Protein AF-A0A357FWF0-F1 (afdb_monomer)

Foldseek 3Di:
DVVLVVQLVVCLPVLHPLDPPPVLSVVLSCVQVVHDDDDDDDDDDDDPDDDPPDDCPVVVVVVVVSVVSSCCVRPPD

Mean predicted aligned error: 5.87 Å

Structure (mmCIF, N/CA/C/O backbone):
data_AF-A0A357FWF0-F1
#
_entry.id   AF-A0A357FWF0-F1
#
loop_
_atom_site.group_PDB
_atom_site.id
_atom_site.type_symbol
_atom_site.label_atom_id
_atom_site.label_alt_id
_atom_site.label_comp_id
_atom_site.label_asym_id
_atom_site.label_entity_id
_atom_site.label_seq_id
_atom_site.pdbx_PDB_ins_code
_atom_site.Cartn_x
_atom_site.Cartn_y
_atom_site.Cartn_z
_atom_site.occupancy
_atom_site.B_iso_or_equiv
_atom_site.auth_seq_id
_atom_site.auth_comp_id
_atom_site.auth_asym_id
_atom_site.auth_atom_id
_atom_site.pdbx_PDB_model_num
ATOM 1 N N . SER A 1 1 ? 2.531 -6.349 11.599 1.00 81.62 1 SER A N 1
ATOM 2 C CA . SER A 1 1 ? 2.407 -7.723 12.128 1.00 81.62 1 SER A CA 1
ATOM 3 C C . SER A 1 1 ? 1.419 -8.489 11.267 1.00 81.62 1 SER A C 1
ATOM 5 O O . SER A 1 1 ? 0.622 -7.850 10.586 1.00 81.62 1 SER A O 1
ATOM 7 N N . LYS A 1 2 ? 1.444 -9.829 11.305 1.00 88.31 2 LYS A N 1
ATOM 8 C CA . LYS A 1 2 ? 0.456 -10.677 10.615 1.00 88.31 2 LYS A CA 1
ATOM 9 C C . LYS A 1 2 ? -0.991 -10.263 10.937 1.00 88.31 2 LYS A C 1
ATOM 11 O O . LYS A 1 2 ? -1.795 -10.118 10.031 1.00 88.31 2 LYS A O 1
ATOM 16 N N . SER A 1 3 ? -1.255 -9.914 12.197 1.00 91.25 3 SER A N 1
ATOM 17 C CA . SER A 1 3 ? -2.564 -9.426 12.649 1.00 91.25 3 SER A CA 1
ATOM 18 C C . SER A 1 3 ? -3.055 -8.161 11.931 1.00 91.25 3 SER A C 1
ATOM 20 O O . SER A 1 3 ? -4.228 -8.063 11.594 1.00 91.25 3 SER A O 1
ATOM 22 N N . HIS A 1 4 ? -2.181 -7.187 11.650 1.00 88.81 4 HIS A N 1
ATOM 23 C CA . HIS A 1 4 ? -2.578 -5.999 10.884 1.00 88.81 4 HIS A CA 1
ATOM 24 C C . HIS A 1 4 ? -2.911 -6.339 9.431 1.00 88.81 4 HIS A C 1
ATOM 26 O O . HIS A 1 4 ? -3.823 -5.745 8.869 1.00 88.81 4 HIS A O 1
ATOM 32 N N . TYR A 1 5 ? -2.193 -7.292 8.833 1.00 89.38 5 TYR A N 1
ATOM 33 C CA . TYR A 1 5 ? -2.498 -7.753 7.481 1.00 89.38 5 TYR A CA 1
ATOM 34 C C . TYR A 1 5 ? -3.875 -8.427 7.427 1.00 89.38 5 TYR A C 1
ATOM 36 O O . TYR A 1 5 ? -4.675 -8.082 6.568 1.00 89.38 5 TYR A O 1
ATOM 44 N N . GLU A 1 6 ? -4.186 -9.305 8.383 1.00 91.75 6 GLU A N 1
ATOM 45 C CA . GLU A 1 6 ? -5.492 -9.977 8.475 1.00 91.75 6 GLU A CA 1
ATOM 46 C C . GLU A 1 6 ? -6.643 -8.966 8.643 1.00 91.75 6 GLU A C 1
ATOM 48 O O . GLU A 1 6 ? -7.690 -9.093 8.011 1.00 91.75 6 GLU A O 1
ATOM 53 N N . LEU A 1 7 ? -6.436 -7.902 9.432 1.00 89.94 7 LEU A N 1
ATOM 54 C CA . LEU A 1 7 ? -7.411 -6.811 9.569 1.00 89.94 7 LEU A CA 1
ATOM 55 C C . LEU A 1 7 ? -7.624 -6.042 8.259 1.00 89.94 7 LEU A C 1
ATOM 57 O O . LEU A 1 7 ? -8.754 -5.655 7.950 1.00 89.94 7 LEU A O 1
ATOM 61 N N . ILE A 1 8 ? -6.555 -5.805 7.498 1.00 88.88 8 ILE A N 1
ATOM 62 C CA . ILE A 1 8 ? -6.632 -5.163 6.181 1.00 88.88 8 ILE A CA 1
ATOM 63 C C . ILE A 1 8 ? -7.378 -6.069 5.199 1.00 88.88 8 ILE A C 1
ATOM 65 O O . ILE A 1 8 ? -8.300 -5.608 4.529 1.00 88.88 8 ILE A O 1
ATOM 69 N N . GLU A 1 9 ? -7.028 -7.354 5.155 1.00 88.38 9 GLU A N 1
ATOM 70 C CA . GLU A 1 9 ? -7.653 -8.359 4.294 1.00 88.38 9 GLU A CA 1
ATOM 71 C C . GLU A 1 9 ? -9.161 -8.460 4.545 1.00 88.38 9 GLU A C 1
ATOM 73 O O . GLU A 1 9 ? -9.949 -8.359 3.605 1.00 88.38 9 GLU A O 1
ATOM 78 N N . ALA A 1 10 ? -9.574 -8.532 5.814 1.00 87.44 10 ALA A N 1
ATOM 79 C CA . ALA A 1 10 ? -10.984 -8.546 6.201 1.00 87.44 10 ALA A CA 1
ATOM 80 C C . ALA A 1 10 ? -11.749 -7.280 5.762 1.00 87.44 10 ALA A C 1
ATOM 82 O O . ALA A 1 10 ? -12.967 -7.313 5.590 1.00 87.44 10 ALA A O 1
ATOM 83 N N . ASN A 1 11 ? -11.046 -6.161 5.565 1.00 82.50 11 ASN A N 1
ATOM 84 C CA . ASN A 1 11 ? -11.616 -4.884 5.144 1.00 82.50 11 ASN A CA 1
ATOM 85 C C . ASN A 1 11 ? -11.481 -4.600 3.638 1.00 82.50 11 ASN A C 1
ATOM 87 O O . ASN A 1 11 ? -11.980 -3.561 3.203 1.00 82.50 11 ASN A O 1
ATOM 91 N N . ARG A 1 12 ? -10.868 -5.478 2.828 1.00 82.62 12 ARG A N 1
ATOM 92 C CA . ARG A 1 12 ? -10.696 -5.257 1.372 1.00 82.62 12 ARG A CA 1
ATOM 93 C C . ARG A 1 12 ? -12.015 -5.014 0.640 1.00 82.62 12 ARG A C 1
ATOM 95 O O . ARG A 1 12 ? -12.114 -4.128 -0.208 1.00 82.62 12 ARG A O 1
ATOM 102 N N . SER A 1 13 ? -13.072 -5.715 1.048 1.00 78.50 13 SER A N 1
ATOM 103 C CA . SER A 1 13 ? -14.429 -5.548 0.503 1.00 78.50 13 SER A CA 1
ATOM 104 C C . SER A 1 13 ? -14.966 -4.110 0.600 1.00 78.50 13 SER A C 1
ATOM 106 O O . SER A 1 13 ? -15.833 -3.723 -0.180 1.00 78.50 13 SER A O 1
ATOM 108 N N . TYR A 1 14 ? -14.431 -3.286 1.507 1.00 74.75 14 TYR A N 1
ATOM 109 C CA . TYR A 1 14 ? -14.815 -1.884 1.672 1.00 74.75 14 TYR A CA 1
ATOM 110 C C . TYR A 1 14 ? -14.441 -0.998 0.469 1.00 74.75 14 TYR A C 1
ATOM 112 O O . TYR A 1 14 ? -15.164 -0.039 0.150 1.00 74.75 14 TYR A O 1
ATOM 120 N N . PHE A 1 15 ? -13.317 -1.304 -0.187 1.00 71.75 15 PHE A N 1
ATOM 121 C CA . PHE A 1 15 ? -12.831 -0.584 -1.366 1.00 71.75 15 PHE A CA 1
ATOM 122 C C . PHE A 1 15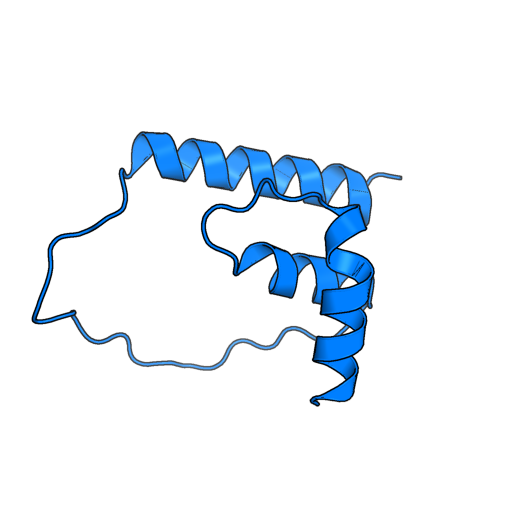 ? -13.229 -1.283 -2.678 1.00 71.75 15 PHE A C 1
ATOM 124 O O . PHE A 1 15 ? -13.399 -0.597 -3.683 1.00 71.75 15 PHE A O 1
ATOM 131 N N . GLY A 1 16 ? -13.527 -2.588 -2.635 1.00 71.94 16 GLY A N 1
ATOM 132 C CA . GLY A 1 16 ? -14.010 -3.390 -3.766 1.00 71.94 16 GLY A CA 1
ATOM 133 C C . GLY A 1 16 ? -12.876 -4.032 -4.576 1.00 71.94 16 GLY A C 1
ATOM 134 O O . GLY A 1 16 ? -11.715 -3.714 -4.377 1.00 71.94 16 GLY A O 1
ATOM 135 N N . ASN A 1 17 ? -13.204 -4.918 -5.523 1.00 68.56 17 ASN A N 1
ATOM 136 C CA . ASN A 1 17 ? -12.220 -5.709 -6.292 1.00 68.56 17 ASN A CA 1
ATOM 137 C C . ASN A 1 17 ? -11.593 -4.956 -7.484 1.00 68.56 17 ASN A C 1
ATOM 139 O O . ASN A 1 17 ? -11.295 -5.563 -8.510 1.00 68.56 17 ASN A O 1
ATOM 143 N N . PHE A 1 1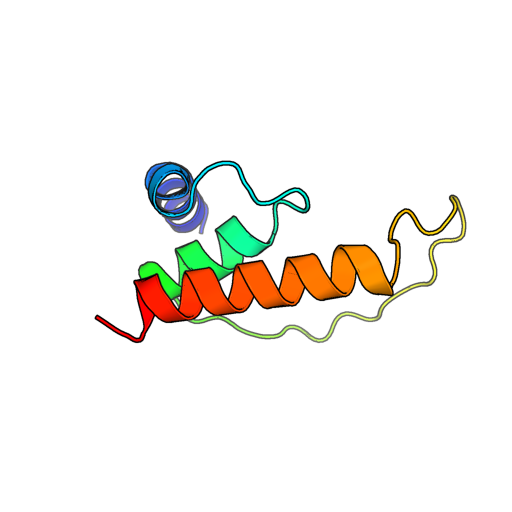8 ? -11.483 -3.629 -7.417 1.00 71.31 18 PHE A N 1
ATOM 144 C CA . PHE A 1 18 ? -11.136 -2.812 -8.588 1.00 71.31 18 PHE A CA 1
ATOM 145 C C . PHE A 1 18 ? -9.661 -2.387 -8.645 1.00 71.31 18 PHE A C 1
ATOM 147 O O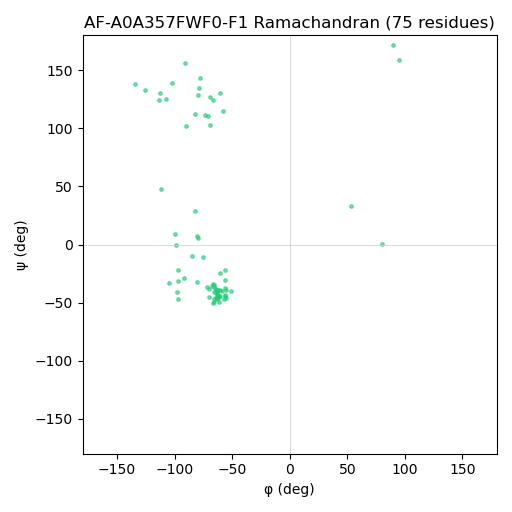 . PHE A 1 18 ? -9.307 -1.573 -9.494 1.00 71.31 18 PHE A O 1
ATOM 154 N N . ASP A 1 19 ? -8.819 -2.938 -7.769 1.00 78.44 19 ASP A N 1
ATOM 155 C CA . ASP A 1 19 ? -7.368 -2.755 -7.778 1.00 78.44 19 ASP A CA 1
ATOM 156 C C . ASP A 1 19 ? -6.687 -3.843 -8.634 1.00 78.44 19 ASP A C 1
ATOM 158 O O . ASP A 1 19 ? -6.546 -4.979 -8.175 1.00 78.44 19 ASP A O 1
ATOM 162 N N . PRO A 1 20 ? -6.265 -3.551 -9.878 1.00 76.88 20 PRO A N 1
ATOM 163 C CA . PRO A 1 20 ? -5.553 -4.530 -10.696 1.00 76.88 20 PRO A CA 1
ATOM 164 C C . PRO A 1 20 ? -4.093 -4.736 -10.266 1.00 76.88 20 PRO A C 1
ATOM 166 O O . PRO A 1 20 ? -3.458 -5.665 -10.763 1.00 76.88 20 PRO A O 1
ATOM 169 N N . PHE A 1 21 ? -3.551 -3.891 -9.380 1.00 81.12 21 PHE A N 1
ATOM 170 C CA . PHE A 1 21 ? -2.166 -3.963 -8.905 1.00 81.12 21 PHE A CA 1
ATOM 171 C C . PHE A 1 21 ? -2.055 -4.691 -7.556 1.00 81.12 21 PHE A C 1
ATOM 173 O O . PHE A 1 21 ? -1.067 -5.382 -7.304 1.00 81.12 21 PHE A O 1
ATOM 180 N N . GLY A 1 22 ? -3.084 -4.584 -6.714 1.00 77.44 22 GLY A N 1
ATOM 181 C CA . GLY A 1 22 ? -3.226 -5.278 -5.429 1.00 77.44 22 GLY A CA 1
ATOM 182 C C . GLY A 1 22 ? -2.458 -4.642 -4.262 1.00 77.44 22 GLY A C 1
ATOM 183 O O . GLY A 1 22 ? -2.492 -5.163 -3.142 1.00 77.44 22 GLY A O 1
ATOM 184 N N . ASP A 1 23 ? -1.749 -3.540 -4.499 1.00 84.69 23 ASP A N 1
ATOM 185 C CA . ASP A 1 23 ? -0.978 -2.795 -3.504 1.00 84.69 23 ASP A CA 1
ATOM 186 C C . ASP A 1 23 ? -1.788 -1.668 -2.841 1.00 84.69 23 ASP A C 1
ATOM 188 O O . ASP A 1 23 ? -1.577 -1.369 -1.658 1.00 84.69 23 ASP A O 1
ATOM 192 N N . PHE A 1 24 ? -2.768 -1.089 -3.537 1.00 85.00 24 PHE A N 1
ATOM 193 C CA . PHE A 1 24 ? -3.621 -0.031 -3.000 1.00 85.00 24 PHE A CA 1
ATOM 194 C C . PHE A 1 24 ? -4.500 -0.518 -1.859 1.00 85.00 24 PHE A C 1
ATOM 196 O O . PHE A 1 24 ? -4.698 0.220 -0.892 1.00 85.00 24 PHE A O 1
ATOM 203 N N . ASP A 1 25 ? -4.955 -1.766 -1.910 1.00 85.62 25 ASP A N 1
ATOM 204 C CA . ASP A 1 25 ? -5.676 -2.391 -0.801 1.00 85.62 25 ASP A CA 1
ATOM 205 C C . ASP A 1 25 ? -4.877 -2.346 0.508 1.00 85.62 25 ASP A C 1
ATOM 207 O O . ASP A 1 25 ? -5.432 -2.080 1.579 1.00 85.62 25 ASP A O 1
ATOM 211 N N . LEU A 1 26 ? -3.559 -2.560 0.434 1.00 88.12 26 LEU A N 1
ATOM 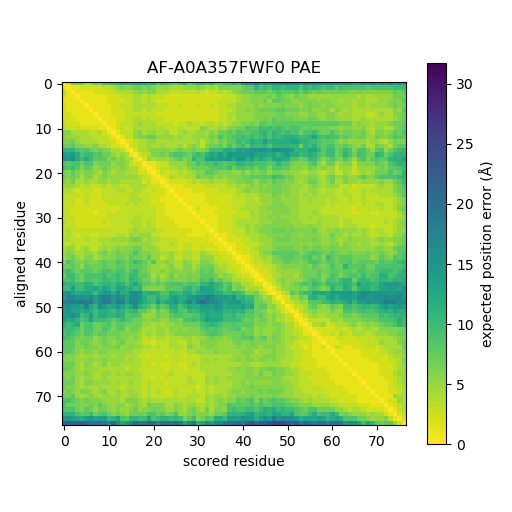212 C CA . LEU A 1 26 ? -2.683 -2.501 1.602 1.00 88.12 26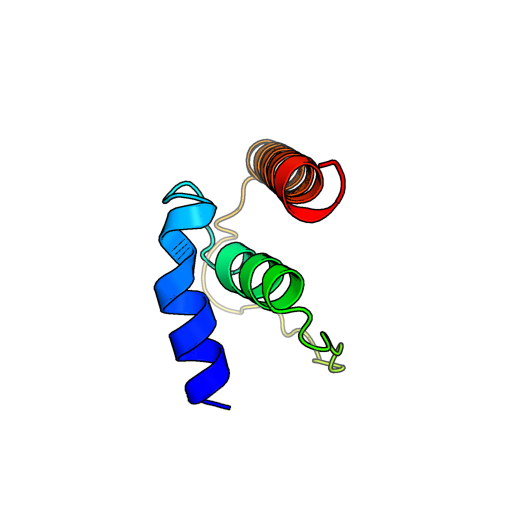 LEU A CA 1
ATOM 213 C C . LEU A 1 26 ? -2.534 -1.069 2.112 1.00 88.12 26 LEU A C 1
ATOM 215 O O . LEU A 1 26 ? -2.651 -0.834 3.316 1.00 88.12 26 LEU A O 1
ATOM 219 N N . ILE A 1 27 ? -2.311 -0.112 1.212 1.00 88.19 27 ILE A N 1
ATOM 220 C CA . ILE A 1 27 ? -2.105 1.299 1.565 1.00 88.19 27 ILE A CA 1
ATOM 221 C C . ILE A 1 27 ? -3.389 1.902 2.147 1.00 88.19 27 ILE A C 1
ATOM 223 O O . ILE A 1 27 ? -3.369 2.499 3.226 1.00 88.19 27 ILE A O 1
ATOM 227 N N . PHE A 1 28 ? -4.520 1.725 1.468 1.00 88.88 28 PHE A N 1
ATOM 228 C CA . PHE A 1 28 ? -5.813 2.257 1.892 1.00 88.88 28 PHE A CA 1
ATOM 229 C C . PHE A 1 28 ? -6.355 1.540 3.124 1.00 88.88 28 PHE A C 1
ATOM 231 O O . PHE A 1 28 ? -6.895 2.193 4.018 1.00 88.88 28 PHE A O 1
ATOM 238 N N . GLY A 1 29 ? -6.172 0.221 3.218 1.00 89.56 29 GLY A N 1
ATOM 239 C CA . GLY A 1 29 ? -6.507 -0.544 4.415 1.00 89.56 29 GLY A CA 1
ATOM 240 C C . GLY A 1 29 ? -5.702 -0.085 5.628 1.00 89.56 29 GLY A C 1
ATOM 241 O O . GLY A 1 29 ? -6.278 0.164 6.687 1.00 89.56 29 GLY A O 1
ATOM 242 N N . ALA A 1 30 ? -4.389 0.112 5.471 1.00 90.88 30 ALA A N 1
ATOM 243 C CA . ALA A 1 30 ? -3.540 0.643 6.533 1.00 90.88 30 ALA A CA 1
ATOM 244 C C . ALA A 1 30 ? -3.955 2.063 6.946 1.00 90.88 30 ALA A C 1
ATOM 246 O O . ALA A 1 30 ? -4.059 2.338 8.141 1.00 90.88 30 ALA A O 1
ATOM 247 N N . ALA A 1 31 ? -4.261 2.937 5.981 1.00 89.50 31 ALA A N 1
ATOM 248 C CA . ALA A 1 31 ? -4.750 4.288 6.249 1.00 89.50 31 ALA A CA 1
ATOM 249 C C . ALA A 1 31 ? -6.102 4.286 6.985 1.00 89.50 31 ALA A C 1
ATOM 251 O O . ALA A 1 31 ? -6.274 5.024 7.953 1.00 89.50 31 ALA A O 1
ATOM 252 N N . LYS A 1 32 ? -7.041 3.414 6.591 1.00 87.12 32 LYS A N 1
ATOM 253 C CA . LYS A 1 32 ? -8.345 3.244 7.256 1.00 87.12 32 LYS A CA 1
ATOM 254 C C . LYS A 1 32 ? -8.200 2.764 8.702 1.00 87.12 32 LYS A C 1
ATOM 256 O O . LYS A 1 32 ? -8.932 3.220 9.573 1.00 87.12 32 LYS A O 1
ATOM 261 N N . LEU A 1 33 ? -7.255 1.861 8.959 1.00 90.00 33 LEU A N 1
ATOM 262 C CA . LEU A 1 33 ? -6.925 1.374 10.302 1.00 90.00 33 LEU A CA 1
ATOM 263 C C . LEU A 1 33 ? -6.035 2.349 11.094 1.00 90.00 33 LEU A C 1
ATOM 265 O O . LEU A 1 33 ? -5.589 2.013 12.190 1.00 90.00 33 LEU A O 1
ATOM 269 N N . ASN A 1 34 ? -5.765 3.539 10.546 1.00 90.25 34 ASN A N 1
ATOM 270 C CA . ASN A 1 34 ? -4.905 4.565 11.131 1.00 90.25 34 ASN A CA 1
ATOM 271 C C . ASN A 1 34 ? -3.505 4.034 11.509 1.00 90.25 34 ASN A C 1
ATOM 273 O O . ASN A 1 34 ? -2.897 4.445 12.500 1.00 90.25 34 ASN A O 1
ATOM 277 N N . LEU A 1 35 ? -2.998 3.075 10.728 1.00 92.12 35 LEU A N 1
ATOM 278 C CA . LEU A 1 35 ? -1.675 2.496 10.916 1.00 92.12 35 LEU A CA 1
ATOM 279 C C . LEU A 1 35 ? -0.606 3.449 10.383 1.00 92.12 35 LEU A C 1
ATOM 281 O O . LEU A 1 35 ? -0.762 4.094 9.346 1.00 92.12 35 LEU A O 1
ATOM 285 N N . LYS A 1 36 ? 0.535 3.494 11.072 1.00 90.31 36 LYS A N 1
ATOM 286 C CA . LYS A 1 36 ? 1.673 4.306 10.640 1.00 90.31 36 LYS A CA 1
ATOM 287 C C . LYS A 1 36 ? 2.320 3.702 9.391 1.00 90.31 36 LYS A C 1
ATOM 289 O O . LYS A 1 36 ? 2.985 2.671 9.482 1.00 90.31 36 LYS A O 1
ATOM 294 N N . ILE A 1 37 ? 2.184 4.386 8.259 1.00 89.69 37 ILE A N 1
ATOM 295 C CA . ILE A 1 37 ? 2.907 4.086 7.018 1.00 89.69 37 ILE A CA 1
ATOM 296 C C . ILE A 1 37 ? 4.319 4.676 7.144 1.00 89.69 37 ILE A C 1
ATOM 298 O O . ILE A 1 37 ? 4.481 5.826 7.554 1.00 89.69 37 ILE A O 1
ATOM 302 N N . ARG A 1 38 ? 5.352 3.869 6.882 1.00 90.12 38 ARG A N 1
ATOM 303 C CA . ARG A 1 38 ? 6.756 4.298 6.914 1.00 90.12 38 ARG A CA 1
ATOM 304 C C . ARG A 1 38 ? 7.417 3.961 5.592 1.00 90.12 38 ARG A C 1
ATOM 306 O O . ARG A 1 38 ? 7.337 2.816 5.156 1.00 90.12 38 ARG A O 1
ATOM 313 N N . ASP A 1 39 ? 8.130 4.927 5.039 1.00 88.38 39 ASP A N 1
ATOM 314 C CA . ASP A 1 39 ? 8.968 4.703 3.872 1.00 88.38 39 ASP A CA 1
ATOM 315 C C . ASP A 1 39 ? 10.275 4.033 4.289 1.00 88.38 39 ASP A C 1
ATOM 317 O O . ASP A 1 39 ? 10.912 4.411 5.278 1.00 88.38 39 ASP A O 1
ATOM 321 N N . LEU A 1 40 ? 10.669 3.014 3.532 1.00 89.06 40 LEU A N 1
ATOM 322 C CA . LEU A 1 40 ? 11.949 2.340 3.691 1.00 89.06 40 LEU A CA 1
ATOM 323 C C . LEU A 1 40 ? 12.800 2.635 2.455 1.00 89.06 40 LEU A C 1
ATOM 325 O O . LEU A 1 40 ? 12.315 2.460 1.336 1.00 89.06 40 LEU A O 1
ATOM 329 N N . PRO A 1 41 ? 14.063 3.065 2.618 1.00 90.38 41 PRO A N 1
ATOM 330 C CA . PRO A 1 41 ? 14.940 3.298 1.483 1.00 90.38 41 PRO A CA 1
ATOM 331 C C . PRO A 1 41 ? 15.289 1.955 0.832 1.00 90.38 41 PRO A C 1
ATOM 333 O O . PRO A 1 41 ? 16.124 1.200 1.329 1.00 90.38 41 PRO A O 1
ATOM 336 N N . ILE A 1 42 ? 14.641 1.654 -0.291 1.00 88.38 42 ILE A N 1
ATOM 337 C CA . ILE A 1 42 ? 14.897 0.458 -1.095 1.00 88.38 42 ILE A CA 1
ATOM 338 C C . ILE A 1 42 ? 15.614 0.895 -2.369 1.00 88.38 42 ILE A C 1
ATOM 340 O O . ILE A 1 42 ? 15.134 1.752 -3.109 1.00 88.38 42 ILE A O 1
ATOM 344 N N . ARG A 1 43 ? 16.779 0.299 -2.642 1.00 91.75 43 ARG A N 1
ATOM 345 C CA . ARG A 1 43 ? 17.471 0.497 -3.919 1.00 91.75 43 ARG A CA 1
ATOM 346 C C . ARG A 1 43 ? 16.736 -0.276 -5.004 1.00 91.75 43 ARG A C 1
ATOM 348 O O . ARG A 1 43 ? 16.749 -1.504 -5.003 1.00 91.75 43 ARG A O 1
ATOM 355 N N . TYR A 1 44 ? 16.109 0.453 -5.919 1.00 86.88 44 TYR A N 1
ATOM 356 C CA . TYR A 1 44 ? 15.452 -0.148 -7.068 1.00 86.88 44 TYR A CA 1
ATOM 357 C C . TYR A 1 44 ? 16.506 -0.722 -8.016 1.00 86.88 44 TYR A C 1
ATOM 359 O O . TYR A 1 44 ? 17.441 -0.022 -8.405 1.00 86.88 44 TYR A O 1
ATOM 367 N 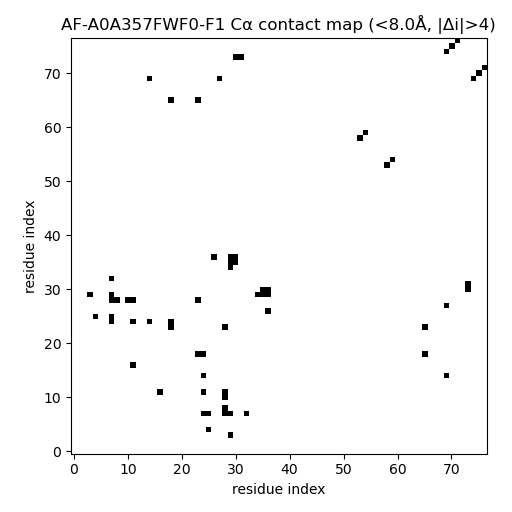N . GLN A 1 45 ? 16.362 -1.993 -8.379 1.00 85.94 45 GLN A N 1
ATOM 368 C CA . GLN A 1 45 ? 17.179 -2.606 -9.419 1.00 85.94 45 GLN A CA 1
ATOM 369 C C . GLN A 1 45 ? 16.370 -2.709 -10.703 1.00 85.94 45 GLN A C 1
ATOM 371 O O . GLN A 1 45 ? 15.177 -3.026 -10.676 1.00 85.94 45 GLN A O 1
ATOM 376 N N . SER A 1 46 ? 17.016 -2.425 -11.833 1.00 82.31 46 SER A N 1
ATOM 377 C CA . SER A 1 46 ? 16.414 -2.689 -13.131 1.00 82.31 46 SER A CA 1
ATOM 378 C C . SER A 1 46 ? 16.136 -4.182 -13.243 1.00 82.31 46 SER A C 1
ATOM 380 O O . SER A 1 46 ? 16.987 -5.027 -12.968 1.00 82.31 46 SER A O 1
ATOM 382 N N . ARG A 1 47 ? 14.910 -4.511 -13.644 1.00 81.12 47 ARG A N 1
ATOM 383 C CA . ARG A 1 47 ? 14.562 -5.884 -13.990 1.00 81.12 47 ARG A CA 1
ATOM 384 C C . ARG A 1 47 ? 15.349 -6.235 -15.255 1.00 81.12 47 ARG A C 1
ATOM 386 O O . ARG A 1 47 ? 15.269 -5.505 -16.237 1.00 81.12 47 ARG A O 1
ATOM 393 N N . THR A 1 48 ? 16.128 -7.312 -15.216 1.00 77.56 48 THR A N 1
ATOM 394 C CA . THR A 1 48 ? 16.903 -7.819 -16.364 1.00 77.56 48 THR A CA 1
ATOM 395 C C . THR A 1 48 ? 16.084 -8.727 -17.278 1.00 77.56 48 THR A C 1
ATOM 397 O O . THR A 1 48 ? 16.543 -9.058 -18.366 1.00 77.56 48 THR A O 1
ATOM 400 N N . TYR A 1 49 ? 14.879 -9.122 -16.856 1.00 76.44 49 TYR A N 1
ATOM 401 C CA . TYR A 1 49 ? 13.999 -10.008 -17.608 1.00 76.44 49 TYR A CA 1
ATOM 402 C C . TYR A 1 49 ? 12.560 -9.479 -17.623 1.00 76.44 49 TYR A C 1
ATOM 404 O O . TYR A 1 49 ? 12.048 -9.032 -16.592 1.00 76.44 49 TYR A O 1
ATOM 412 N N . GLY A 1 50 ? 11.920 -9.576 -18.790 1.00 78.12 50 GLY A N 1
ATOM 413 C CA . GLY A 1 50 ? 10.546 -9.140 -19.040 1.00 78.12 50 GLY A CA 1
ATOM 414 C C . GLY A 1 50 ? 10.427 -7.725 -19.613 1.00 78.12 50 GLY A C 1
ATOM 415 O O . GLY A 1 50 ? 11.320 -6.892 -19.475 1.00 78.12 50 GLY A O 1
ATOM 416 N N . GLU A 1 51 ? 9.292 -7.461 -20.255 1.00 78.94 51 GLU A N 1
ATOM 417 C CA . GLU A 1 51 ? 8.917 -6.129 -20.730 1.00 78.94 51 GLU A CA 1
ATOM 418 C C . GLU A 1 51 ? 8.110 -5.368 -19.663 1.00 78.94 51 GLU A C 1
ATOM 420 O O . GLU A 1 51 ? 7.486 -5.985 -18.788 1.00 78.94 51 GLU A O 1
ATOM 425 N N . PRO A 1 52 ? 8.103 -4.023 -19.695 1.00 78.69 52 PRO A N 1
ATOM 426 C CA . PRO A 1 52 ? 7.213 -3.231 -18.856 1.00 78.69 52 PRO A CA 1
ATOM 427 C C . PRO A 1 52 ? 5.747 -3.609 -19.122 1.00 78.69 52 PRO A C 1
ATOM 429 O O . PRO A 1 52 ? 5.227 -3.361 -20.201 1.00 78.69 52 PRO A O 1
ATOM 432 N N . GLN A 1 53 ? 5.062 -4.169 -18.122 1.00 77.38 53 GLN A N 1
ATOM 433 C CA . GLN A 1 53 ? 3.633 -4.519 -18.212 1.00 77.38 53 GLN A CA 1
ATOM 434 C C . GLN A 1 53 ? 2.682 -3.326 -17.996 1.00 77.38 53 GLN A C 1
ATOM 436 O O . GLN A 1 53 ? 1.478 -3.525 -17.891 1.00 77.38 53 GLN A O 1
ATOM 441 N N . ILE A 1 54 ? 3.208 -2.101 -17.897 1.00 82.19 54 ILE A N 1
ATOM 442 C CA . ILE A 1 54 ? 2.435 -0.913 -17.520 1.00 82.19 54 ILE A CA 1
ATOM 443 C C . ILE A 1 54 ? 2.346 0.050 -18.703 1.00 82.19 54 ILE A C 1
ATOM 445 O O . ILE A 1 54 ? 3.370 0.523 -19.209 1.00 82.19 54 ILE A O 1
ATOM 449 N N . ASP A 1 55 ? 1.119 0.399 -19.082 1.00 88.06 55 ASP A N 1
ATOM 450 C CA . ASP A 1 55 ? 0.835 1.512 -19.981 1.00 88.06 55 ASP A CA 1
ATOM 451 C C . ASP A 1 55 ? 0.820 2.815 -19.178 1.00 88.06 55 ASP A C 1
ATOM 453 O O . ASP A 1 55 ? -0.057 3.068 -18.352 1.00 88.06 55 ASP A O 1
ATOM 457 N N . ARG A 1 56 ? 1.801 3.680 -19.438 1.00 86.75 56 ARG A N 1
ATOM 458 C CA . ARG A 1 56 ? 2.040 4.897 -18.646 1.00 86.75 56 ARG A CA 1
ATOM 459 C C . ARG A 1 56 ? 0.838 5.837 -18.547 1.00 86.75 56 ARG A C 1
ATOM 461 O O . ARG A 1 56 ? 0.717 6.545 -17.549 1.00 86.75 56 ARG A O 1
ATOM 468 N N . TRP A 1 57 ? -0.021 5.873 -19.559 1.00 89.12 57 TRP A N 1
ATOM 469 C CA . TRP A 1 57 ? -1.135 6.816 -19.618 1.00 89.12 57 TRP A CA 1
ATOM 470 C C . TRP A 1 57 ? -2.429 6.187 -19.128 1.00 89.12 57 TRP A C 1
ATOM 472 O O . TRP A 1 57 ? -3.126 6.781 -18.301 1.00 89.12 57 TRP A O 1
ATO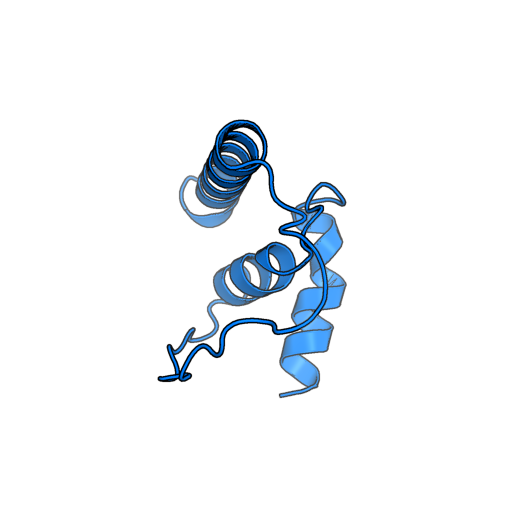M 482 N N . ARG A 1 58 ? -2.740 4.976 -19.594 1.00 87.62 58 ARG A N 1
ATOM 483 C CA . ARG A 1 58 ? -3.938 4.245 -19.176 1.00 87.62 58 ARG A CA 1
ATOM 484 C C . ARG A 1 58 ? -3.859 3.873 -17.701 1.00 87.62 58 ARG A C 1
ATOM 486 O O . ARG A 1 58 ? -4.795 4.173 -16.956 1.00 87.62 58 ARG A O 1
ATOM 493 N N . ASP A 1 59 ? -2.746 3.284 -17.279 1.00 88.44 59 ASP A N 1
ATOM 494 C CA . ASP A 1 59 ? -2.560 2.878 -15.888 1.00 88.44 59 ASP A CA 1
ATOM 495 C C . ASP A 1 59 ? -2.365 4.107 -15.003 1.00 88.44 59 ASP A C 1
ATOM 497 O O . ASP A 1 59 ? -2.940 4.181 -13.923 1.00 88.44 59 ASP A O 1
ATOM 501 N N . GLY A 1 60 ? -1.681 5.144 -15.498 1.00 89.06 60 GLY A N 1
ATOM 502 C CA . GLY A 1 60 ? -1.592 6.436 -14.811 1.00 89.06 60 GLY A CA 1
ATOM 503 C C . GLY A 1 60 ? -2.966 7.045 -14.497 1.00 89.06 60 GLY A C 1
ATOM 504 O O . GLY A 1 60 ? -3.223 7.467 -13.367 1.00 89.06 60 GLY A O 1
ATOM 505 N N . MET A 1 61 ? -3.889 7.037 -15.463 1.00 91.00 61 MET A N 1
ATOM 506 C CA . MET A 1 61 ? -5.258 7.519 -15.251 1.00 91.00 61 MET A CA 1
ATOM 507 C C . MET A 1 61 ? -6.031 6.644 -14.255 1.00 91.00 61 MET A C 1
ATOM 509 O O . MET A 1 61 ? -6.818 7.155 -13.454 1.00 91.00 61 MET A O 1
ATOM 513 N N . LEU A 1 62 ? -5.805 5.329 -14.272 1.00 88.88 62 LEU A N 1
ATOM 514 C CA . LEU A 1 62 ? -6.389 4.413 -13.297 1.00 88.88 62 LEU A CA 1
ATOM 515 C C . LEU A 1 62 ? -5.903 4.722 -11.874 1.00 88.88 62 LEU A C 1
ATOM 517 O O . LEU A 1 62 ? -6.741 4.859 -10.982 1.00 88.88 62 LEU A O 1
ATOM 521 N N . LEU A 1 63 ? -4.597 4.934 -11.678 1.00 88.62 63 LEU A N 1
ATOM 522 C CA . LEU A 1 63 ? -4.009 5.304 -10.383 1.00 88.62 63 LEU A CA 1
ATOM 523 C C . LEU A 1 63 ? -4.654 6.576 -9.811 1.00 88.62 63 LEU A C 1
ATOM 525 O O . LEU A 1 63 ? -5.023 6.617 -8.636 1.00 88.62 63 LEU A O 1
ATOM 529 N N . ILE A 1 64 ? -4.869 7.597 -10.648 1.00 89.88 64 ILE A N 1
ATOM 530 C CA . ILE A 1 64 ? -5.544 8.842 -10.240 1.00 89.88 64 ILE A CA 1
ATOM 531 C C . ILE A 1 64 ? -6.984 8.564 -9.787 1.00 89.88 64 ILE A C 1
ATOM 533 O O . ILE A 1 64 ? -7.420 9.076 -8.752 1.00 89.88 64 ILE A O 1
ATOM 537 N N . ARG A 1 65 ? -7.730 7.729 -10.524 1.00 88.31 65 ARG A N 1
ATOM 538 C CA . ARG A 1 65 ? -9.109 7.357 -10.161 1.00 88.31 65 ARG A CA 1
ATOM 539 C C . ARG A 1 65 ? -9.161 6.591 -8.838 1.00 88.31 65 ARG A C 1
ATOM 541 O O . ARG A 1 65 ? -10.044 6.869 -8.025 1.00 88.31 65 ARG A O 1
ATOM 548 N N . MET A 1 66 ? -8.216 5.680 -8.598 1.00 86.88 66 MET A N 1
ATOM 549 C CA . MET A 1 66 ? -8.099 4.948 -7.331 1.00 86.88 66 MET A CA 1
ATOM 550 C C . MET A 1 66 ? -7.813 5.891 -6.158 1.00 86.88 66 MET A C 1
ATOM 552 O O . MET A 1 66 ? -8.502 5.837 -5.137 1.00 86.88 66 MET A O 1
ATOM 556 N N . ALA A 1 67 ? -6.858 6.809 -6.325 1.00 87.19 67 ALA A N 1
ATOM 557 C CA . ALA A 1 67 ? -6.517 7.801 -5.311 1.00 87.19 67 ALA A CA 1
ATOM 558 C C . ALA A 1 67 ? -7.710 8.711 -4.972 1.00 87.19 67 ALA A C 1
ATOM 560 O O . ALA A 1 67 ? -8.009 8.926 -3.796 1.00 87.19 67 ALA A O 1
ATOM 561 N N . ALA A 1 68 ? -8.439 9.197 -5.982 1.00 88.00 68 ALA A N 1
ATOM 562 C CA . ALA A 1 68 ? -9.630 10.022 -5.783 1.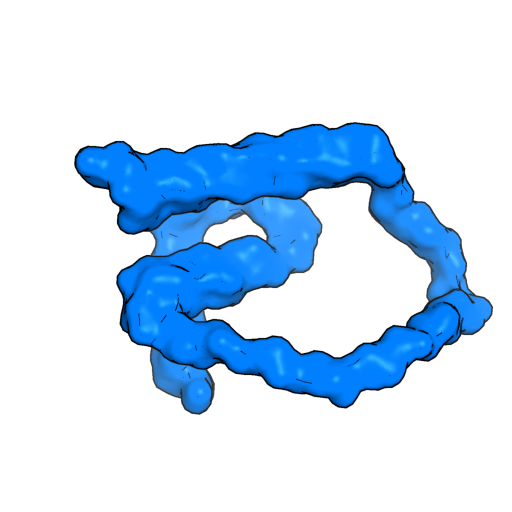00 88.00 68 ALA A CA 1
ATOM 563 C C . ALA A 1 68 ? -10.755 9.262 -5.057 1.00 88.00 68 ALA A C 1
ATOM 565 O O . ALA A 1 68 ? -11.401 9.811 -4.160 1.00 88.00 68 ALA A O 1
ATOM 566 N N . PHE A 1 69 ? -10.974 7.989 -5.401 1.00 86.12 69 PHE A N 1
ATOM 567 C CA . PHE A 1 69 ? -11.960 7.138 -4.735 1.00 86.12 69 PHE A CA 1
ATOM 568 C C . PHE A 1 69 ? -11.643 6.946 -3.248 1.00 86.12 69 PHE A C 1
ATOM 570 O O . PHE A 1 69 ? -12.510 7.165 -2.397 1.00 86.12 69 PHE A O 1
ATOM 577 N N . ALA A 1 70 ? -10.400 6.583 -2.926 1.00 84.94 70 ALA A N 1
ATOM 578 C CA . ALA A 1 70 ? -9.977 6.389 -1.546 1.00 84.94 70 ALA A CA 1
ATOM 579 C C . ALA A 1 70 ? -9.991 7.693 -0.750 1.00 84.94 70 ALA A C 1
ATOM 581 O O . ALA A 1 70 ? -10.478 7.704 0.379 1.00 84.94 70 ALA A O 1
ATOM 582 N N . ALA A 1 71 ? -9.550 8.807 -1.344 1.00 86.25 71 ALA A N 1
ATOM 583 C CA . ALA A 1 71 ? -9.634 10.120 -0.712 1.00 86.25 71 ALA A CA 1
ATOM 584 C C . ALA A 1 71 ? -11.082 10.450 -0.317 1.00 86.25 71 ALA A C 1
ATOM 586 O O . ALA A 1 71 ? -11.328 10.858 0.818 1.00 86.25 71 ALA A O 1
ATOM 587 N N . ARG A 1 72 ? -12.051 10.195 -1.205 1.00 85.06 72 ARG A N 1
ATOM 588 C CA . ARG A 1 72 ? -13.473 10.425 -0.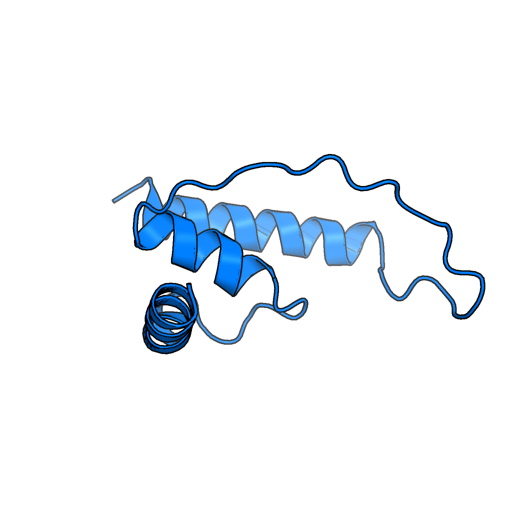918 1.00 85.06 72 ARG A CA 1
ATOM 589 C C . ARG A 1 72 ? -14.005 9.544 0.216 1.00 85.06 72 ARG A C 1
ATOM 591 O O . ARG A 1 72 ? -14.797 10.021 1.013 1.00 85.06 72 ARG A O 1
ATOM 598 N N . LYS A 1 73 ? -13.571 8.283 0.309 1.00 81.50 73 LYS A N 1
ATOM 599 C CA . LYS A 1 73 ? -14.030 7.347 1.353 1.00 81.50 73 LYS A CA 1
ATOM 600 C C . LYS A 1 73 ? -13.344 7.512 2.712 1.00 81.50 73 LYS A C 1
ATOM 602 O O . LYS A 1 73 ? -13.959 7.209 3.726 1.00 81.50 73 LYS A O 1
ATOM 607 N N . ILE A 1 74 ? -12.077 7.922 2.729 1.00 79.88 74 ILE A N 1
ATOM 608 C CA . ILE A 1 74 ? -11.257 7.977 3.950 1.00 79.88 74 ILE A CA 1
ATOM 609 C C . ILE A 1 74 ? -11.229 9.391 4.535 1.00 79.88 74 ILE A C 1
ATOM 611 O O . ILE A 1 74 ? -11.273 9.547 5.751 1.00 79.88 74 ILE A O 1
ATOM 615 N N . LYS A 1 75 ? -11.120 10.421 3.686 1.00 72.06 75 LYS A N 1
ATOM 616 C CA . LYS A 1 75 ? -10.848 11.799 4.121 1.00 72.06 75 LYS A CA 1
ATOM 617 C C . LYS A 1 75 ? -12.068 12.719 4.067 1.00 72.06 75 LYS A C 1
ATOM 619 O O . LYS A 1 75 ? -12.152 13.623 4.887 1.00 72.06 75 LYS A O 1
ATOM 624 N N . PHE A 1 76 ? -12.972 12.519 3.109 1.00 67.81 76 PHE A N 1
ATOM 625 C CA . PHE A 1 76 ? -14.073 13.450 2.825 1.00 67.81 76 PHE A CA 1
ATOM 626 C C . PHE A 1 76 ? -15.456 12.875 3.165 1.00 67.81 76 PHE A C 1
ATOM 628 O O . PHE A 1 76 ? -16.366 12.955 2.341 1.00 67.81 76 PHE A O 1
ATOM 635 N N . LEU A 1 77 ? -15.593 12.285 4.360 1.00 54.94 77 LEU A N 1
ATOM 636 C CA . LEU A 1 77 ? -16.910 12.063 4.973 1.00 54.94 77 LEU A CA 1
ATOM 637 C C . LEU A 1 77 ? -17.695 13.378 5.060 1.00 54.94 77 LEU A C 1
ATOM 639 O O . LEU A 1 77 ? -17.078 14.393 5.457 1.00 54.94 77 LEU A O 1
#

pLDDT: mean 84.31, std 6.88, range [54.94, 92.12]

Radius of gyration: 14.58 Å; Cα contacts (8 Å, |Δi|>4): 33; chains: 1; bounding box: 34×24×33 Å

Solvent-accessible surface area (backbone atoms only — not comparable to full-atom values): 5081 Å² total; per-residue (Å²): 107,73,68,58,50,52,56,28,60,75,46,39,76,79,80,46,94,80,61,92,83,64,57,61,55,55,55,53,32,35,54,74,69,69,48,88,84,77,91,72,99,70,85,84,72,83,74,92,70,83,74,85,91,69,54,75,63,66,51,47,53,48,53,53,53,52,53,53,52,50,43,46,72,73,72,58,119

Secondary structure (DSSP, 8-state):
-HHHHHHHHHTGGGT-S--SSSSHHHHHHHHHTT---------PPPPSSS-----TTHHHHHHHHHHHHHHHHHT--

Sequence (77 aa):
SKSHYELIEANRSYFGNFDPFGDFDLIFGAAKLNLKIRDLPIRYQSRTYGEPQIDRWRDGMLLIRMAAFAARKIKFL